Protein AF-A0ABD1WCG8-F1 (afdb_monomer_lite)

pLDDT: mean 83.29, std 17.42, range [36.41, 98.0]

Foldseek 3Di:
DPPVVVLVVLLVVLVVLQVVLVVLLVVQDDDDLCQDPDDDRDPNVVSLLVSLVVLVVVLVVVVVVQVPPPVVSCVSRVVSSVSSNVSSCVSNVSNVVSVVVVVVVVVVVCVVVVPPPPDDDDDDDDDPPPVVVVVVVVVVVVVVVVPD

Secondary structure (DSSP, 8-state):
--HHHHHHHHHHHHHHHHHHHHHHHTT---SGGGG--SSSPPHHHHHHHHHHHHHHHHHHHHHHHHTTS-HHHHHHHHHHHHHHHHHHHHTTHHHHHHHHHHHHHHHHHHHHHTTT-SSS-------SHHHHHHHHHHHHHHHHTT--

Structure (mmCIF, N/CA/C/O backbone):
data_AF-A0ABD1WCG8-F1
#
_entry.id   AF-A0ABD1WCG8-F1
#
loop_
_atom_site.group_PDB
_atom_site.id
_atom_site.type_symbol
_atom_site.label_atom_id
_atom_site.label_alt_id
_atom_site.label_comp_id
_atom_site.label_asym_id
_atom_site.label_entity_id
_atom_site.label_seq_id
_atom_site.pdbx_PDB_ins_code
_atom_site.Cartn_x
_atom_site.Cartn_y
_atom_site.Cartn_z
_atom_site.occupan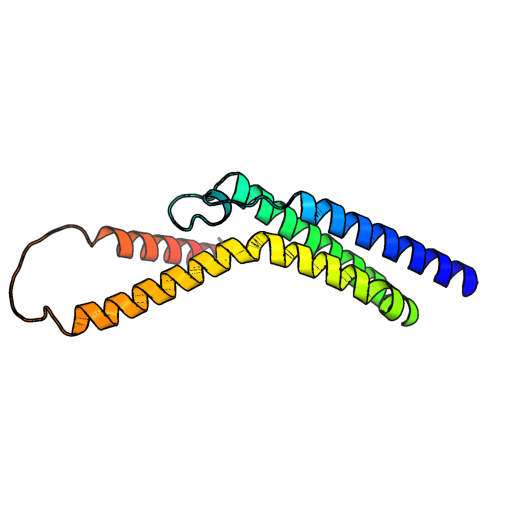cy
_atom_site.B_iso_or_equiv
_atom_site.auth_seq_id
_atom_site.auth_comp_id
_atom_site.auth_asym_id
_atom_site.auth_atom_id
_atom_site.pdbx_PDB_model_num
ATOM 1 N N . MET A 1 1 ? 22.301 5.164 -26.863 1.00 61.44 1 MET A N 1
ATOM 2 C CA . MET A 1 1 ? 22.037 4.724 -25.477 1.00 61.44 1 MET A CA 1
ATOM 3 C C . MET A 1 1 ? 22.627 3.333 -25.331 1.00 61.44 1 MET A C 1
ATOM 5 O O . MET A 1 1 ? 22.270 2.475 -26.129 1.00 61.44 1 MET A O 1
ATOM 9 N N . ASP A 1 2 ? 23.576 3.126 -24.417 1.00 86.25 2 ASP A N 1
ATOM 10 C CA . ASP A 1 2 ? 24.143 1.795 -24.163 1.00 86.25 2 ASP A CA 1
ATOM 11 C C . ASP A 1 2 ? 23.116 0.945 -23.401 1.00 86.25 2 ASP A C 1
ATOM 13 O O . ASP A 1 2 ? 22.869 1.156 -22.213 1.00 86.25 2 ASP A O 1
ATOM 17 N N . ALA A 1 3 ? 22.503 -0.011 -24.101 1.00 85.00 3 ALA A N 1
ATOM 18 C CA . ALA A 1 3 ? 21.463 -0.874 -23.552 1.00 85.00 3 ALA A CA 1
ATOM 19 C C . ALA A 1 3 ? 21.941 -1.701 -22.345 1.00 85.00 3 ALA A C 1
ATOM 21 O O . ALA A 1 3 ? 21.142 -2.000 -21.457 1.00 85.00 3 ALA A O 1
ATOM 22 N N . ARG A 1 4 ? 23.236 -2.050 -22.277 1.00 88.31 4 ARG A N 1
ATOM 23 C CA . ARG A 1 4 ? 23.794 -2.819 -21.154 1.00 88.31 4 ARG A CA 1
ATOM 24 C C . ARG A 1 4 ? 23.882 -1.962 -19.902 1.00 88.31 4 ARG A C 1
ATOM 26 O O . ARG A 1 4 ? 23.482 -2.416 -18.831 1.00 88.31 4 ARG A O 1
ATOM 33 N N . LEU A 1 5 ? 24.344 -0.720 -20.050 1.00 90.69 5 LEU A N 1
ATOM 34 C CA . LEU A 1 5 ? 24.376 0.244 -18.955 1.00 90.69 5 LEU A CA 1
ATOM 35 C C . LEU A 1 5 ? 22.962 0.542 -18.446 1.00 90.69 5 LEU A C 1
ATOM 37 O O . LEU A 1 5 ? 22.725 0.479 -17.244 1.00 90.69 5 LEU A O 1
ATOM 41 N N . THR A 1 6 ? 22.004 0.794 -19.345 1.00 88.88 6 THR A N 1
ATOM 42 C CA . THR A 1 6 ? 20.602 1.034 -18.966 1.00 88.88 6 THR A CA 1
ATOM 43 C C . THR A 1 6 ? 20.023 -0.138 -18.175 1.00 88.88 6 THR A C 1
ATOM 45 O O . THR A 1 6 ? 19.428 0.069 -17.123 1.00 88.88 6 THR A O 1
ATOM 48 N N . LEU A 1 7 ? 20.239 -1.374 -18.627 1.00 91.62 7 LEU A N 1
ATOM 49 C CA . LEU A 1 7 ? 19.741 -2.565 -17.939 1.00 91.62 7 LEU A CA 1
ATOM 50 C C . LEU A 1 7 ? 20.396 -2.770 -16.566 1.00 91.62 7 LEU A C 1
ATOM 52 O O . LEU A 1 7 ? 19.718 -3.159 -15.615 1.00 91.62 7 LEU A O 1
ATOM 56 N N . PHE A 1 8 ? 21.694 -2.486 -16.440 1.00 94.06 8 PHE A N 1
ATOM 57 C CA . PHE A 1 8 ? 22.386 -2.539 -15.153 1.00 94.06 8 PHE A CA 1
ATOM 58 C C . PHE A 1 8 ? 21.818 -1.511 -14.166 1.00 94.06 8 PHE A C 1
ATOM 60 O O . PHE A 1 8 ? 21.495 -1.864 -13.033 1.00 94.06 8 PHE A O 1
ATOM 67 N N . VAL A 1 9 ? 21.615 -0.270 -14.617 1.00 93.62 9 VAL A N 1
ATOM 68 C CA . VAL A 1 9 ? 21.027 0.804 -13.804 1.00 93.62 9 VAL A CA 1
ATOM 69 C C . VAL A 1 9 ? 19.605 0.452 -13.365 1.00 93.62 9 VAL A C 1
ATOM 71 O O . VAL A 1 9 ? 19.286 0.586 -12.188 1.00 93.62 9 VAL A O 1
ATOM 74 N N . LEU A 1 10 ? 18.762 -0.060 -14.268 1.00 93.88 10 LEU A N 1
ATOM 75 C CA . LEU A 1 10 ? 17.394 -0.477 -13.933 1.00 93.88 10 LEU A CA 1
ATOM 76 C C . LEU A 1 10 ? 17.372 -1.589 -12.877 1.00 93.88 10 LEU A C 1
ATOM 78 O O . LEU A 1 10 ? 16.579 -1.537 -11.940 1.00 93.88 10 LEU A O 1
ATOM 82 N N . ARG A 1 11 ? 18.274 -2.573 -12.976 1.00 95.25 11 ARG A N 1
ATOM 83 C CA . ARG A 1 11 ? 18.396 -3.630 -11.960 1.00 95.25 11 ARG A CA 1
ATOM 84 C C . ARG A 1 11 ? 18.839 -3.087 -10.610 1.00 95.25 11 ARG A C 1
ATOM 86 O O . ARG A 1 11 ? 18.348 -3.553 -9.588 1.00 95.25 11 ARG A O 1
ATOM 93 N N . GLU A 1 12 ? 19.747 -2.120 -10.594 1.00 96.56 12 GLU A N 1
ATOM 94 C CA . GLU A 1 12 ? 20.202 -1.526 -9.340 1.00 96.56 12 GLU A CA 1
ATOM 95 C C . GLU A 1 12 ? 19.097 -0.697 -8.676 1.00 96.56 12 GLU A C 1
ATOM 97 O O . GLU A 1 12 ? 18.853 -0.847 -7.481 1.00 96.56 12 GLU A O 1
ATOM 102 N N . ILE A 1 13 ? 18.336 0.074 -9.461 1.00 95.31 13 ILE A N 1
ATOM 103 C CA . ILE A 1 13 ? 17.136 0.771 -8.977 1.00 95.31 13 ILE A CA 1
ATOM 104 C C . ILE A 1 13 ? 16.139 -0.234 -8.388 1.00 95.31 13 ILE A C 1
ATOM 106 O O . ILE A 1 13 ? 15.641 -0.018 -7.286 1.00 95.31 13 ILE A O 1
ATOM 110 N N . SER A 1 14 ? 15.894 -1.360 -9.068 1.00 96.69 14 SER A N 1
ATOM 111 C CA . SER A 1 14 ? 15.003 -2.410 -8.561 1.00 96.69 14 SER A CA 1
ATOM 112 C C . SER A 1 14 ? 15.425 -2.915 -7.181 1.00 96.69 14 SER A C 1
ATOM 114 O O . SER A 1 14 ? 14.571 -3.090 -6.317 1.00 96.69 14 SER A O 1
ATOM 116 N N . LYS A 1 15 ? 16.724 -3.141 -6.945 1.00 97.75 15 LYS A N 1
ATOM 117 C CA . LYS A 1 15 ? 17.220 -3.594 -5.634 1.00 97.75 15 LYS A CA 1
ATOM 118 C C . LYS A 1 15 ? 16.993 -2.548 -4.549 1.00 97.75 15 LYS A C 1
ATOM 120 O O . LYS A 1 15 ? 16.588 -2.899 -3.448 1.00 97.75 15 LYS A O 1
ATOM 125 N N . VAL A 1 16 ? 17.232 -1.273 -4.857 1.00 97.44 16 VAL A N 1
ATOM 126 C CA . VAL A 1 16 ? 17.009 -0.174 -3.906 1.00 97.44 16 VAL A CA 1
ATOM 127 C C . VAL A 1 16 ? 15.528 -0.066 -3.535 1.00 97.44 16 VAL A C 1
ATOM 129 O O . VAL A 1 16 ? 15.213 0.109 -2.361 1.00 97.44 16 VAL A O 1
ATOM 132 N N . LEU A 1 17 ? 14.620 -0.225 -4.504 1.00 97.12 17 LEU A N 1
ATOM 133 C CA . LEU A 1 17 ? 13.175 -0.246 -4.252 1.00 97.12 17 LEU A CA 1
ATOM 134 C C . LEU A 1 17 ? 12.763 -1.425 -3.353 1.00 97.12 17 LEU A C 1
ATOM 136 O O . LEU A 1 17 ? 11.955 -1.242 -2.447 1.00 97.12 17 LEU A O 1
ATOM 140 N N . LEU A 1 18 ? 13.356 -2.606 -3.547 1.00 97.88 18 LEU A N 1
ATOM 141 C CA . LEU A 1 18 ? 13.102 -3.769 -2.689 1.00 97.88 18 LEU A CA 1
ATOM 142 C C . LEU A 1 18 ? 13.630 -3.568 -1.262 1.00 97.88 18 LEU A C 1
ATOM 144 O O . LEU A 1 18 ? 12.913 -3.841 -0.306 1.00 97.88 18 LEU A O 1
ATOM 148 N N . LEU A 1 19 ? 14.841 -3.025 -1.106 1.00 98.00 19 LEU A N 1
ATOM 149 C CA . LEU A 1 19 ? 15.401 -2.695 0.211 1.00 98.00 19 LEU A CA 1
ATOM 150 C C . LEU A 1 19 ? 14.572 -1.632 0.943 1.00 98.00 19 LEU A C 1
ATOM 152 O O . LEU A 1 19 ? 14.461 -1.659 2.169 1.00 98.00 19 LEU A O 1
ATOM 156 N N . LEU A 1 20 ? 14.001 -0.677 0.204 1.00 97.38 20 LEU A N 1
ATOM 157 C CA . LEU A 1 20 ? 13.063 0.295 0.759 1.00 97.38 20 LEU A CA 1
ATOM 158 C C . LEU A 1 20 ? 11.794 -0.398 1.267 1.00 97.38 20 LEU A C 1
ATOM 160 O O . LEU A 1 20 ? 11.372 -0.108 2.384 1.00 97.38 20 LEU A O 1
ATOM 164 N N . ALA A 1 21 ? 11.212 -1.299 0.470 1.00 97.44 21 ALA A N 1
ATOM 165 C CA . ALA A 1 21 ? 10.017 -2.044 0.853 1.00 97.44 21 ALA A CA 1
ATOM 166 C C . ALA A 1 21 ? 10.263 -2.885 2.115 1.00 97.44 21 ALA A C 1
ATOM 168 O O . ALA A 1 21 ? 9.518 -2.752 3.079 1.00 97.44 21 ALA A O 1
ATOM 169 N N . GLU A 1 22 ? 11.363 -3.641 2.160 1.00 97.94 22 GLU A N 1
ATOM 170 C CA . GLU A 1 22 ? 11.761 -4.442 3.325 1.00 97.94 22 GLU A CA 1
ATOM 171 C C . GLU A 1 22 ? 11.918 -3.571 4.585 1.00 97.94 22 GLU A C 1
ATOM 173 O O . GLU A 1 22 ? 11.381 -3.868 5.651 1.00 97.94 22 GLU A O 1
ATOM 178 N N . ARG A 1 23 ? 12.607 -2.428 4.476 1.00 96.81 23 ARG A N 1
ATOM 179 C CA . ARG A 1 23 ? 12.756 -1.498 5.607 1.00 96.81 23 ARG A CA 1
ATOM 180 C C . ARG A 1 23 ? 11.445 -0.877 6.062 1.00 96.81 23 ARG A C 1
ATOM 182 O O . ARG A 1 23 ? 11.329 -0.519 7.235 1.00 96.81 23 ARG A O 1
ATOM 189 N N . ALA A 1 24 ? 10.515 -0.661 5.143 1.00 96.69 24 ALA A N 1
ATOM 190 C CA . ALA A 1 24 ? 9.206 -0.137 5.476 1.00 96.69 24 ALA A CA 1
ATOM 191 C C . ALA A 1 24 ? 8.353 -1.203 6.171 1.00 96.69 24 ALA A C 1
ATOM 193 O O . ALA A 1 24 ? 7.722 -0.893 7.176 1.00 96.69 24 ALA A O 1
ATOM 194 N N . GLU A 1 25 ? 8.419 -2.454 5.718 1.00 96.06 25 GLU A N 1
ATOM 195 C CA . GLU A 1 25 ? 7.733 -3.591 6.332 1.00 96.06 25 GLU A CA 1
ATOM 196 C C . GLU A 1 25 ? 8.116 -3.746 7.811 1.00 96.06 25 GLU A C 1
ATOM 198 O O . GLU A 1 25 ? 7.245 -3.754 8.680 1.00 96.06 25 GLU A O 1
ATOM 203 N N . TYR A 1 26 ? 9.414 -3.710 8.134 1.00 96.19 26 TYR A N 1
ATOM 204 C CA . TYR A 1 26 ? 9.886 -3.751 9.528 1.00 96.19 26 TYR A CA 1
ATOM 205 C C . TYR A 1 26 ? 9.451 -2.552 10.383 1.00 96.19 26 TYR A C 1
ATOM 207 O O . TYR A 1 26 ? 9.521 -2.607 11.612 1.00 96.19 26 TYR A O 1
ATOM 215 N N . GLN A 1 27 ? 9.036 -1.448 9.761 1.00 94.38 27 GLN A N 1
ATOM 216 C CA . GLN A 1 27 ? 8.559 -0.264 10.468 1.00 94.38 27 GLN A CA 1
ATOM 217 C C . GLN A 1 27 ? 7.051 -0.265 10.698 1.00 94.38 27 GLN A C 1
ATOM 219 O O . GLN A 1 27 ? 6.589 0.589 11.463 1.00 94.38 27 GLN A O 1
ATOM 224 N N . ILE A 1 28 ? 6.295 -1.186 10.094 1.00 95.06 28 ILE A N 1
ATOM 225 C CA . ILE A 1 28 ? 4.851 -1.284 10.305 1.00 95.06 28 ILE A CA 1
ATOM 226 C C . ILE A 1 28 ? 4.591 -1.549 11.787 1.00 95.06 28 ILE A C 1
ATOM 228 O O . ILE A 1 28 ? 5.056 -2.527 12.373 1.00 95.06 28 ILE A O 1
ATOM 232 N N . SER A 1 29 ? 3.843 -0.648 12.417 1.00 93.88 29 SER A N 1
ATOM 233 C CA . SER A 1 29 ? 3.403 -0.836 13.790 1.00 93.88 29 SER A CA 1
ATOM 234 C C . SER A 1 29 ? 2.284 -1.872 13.829 1.00 93.88 29 SER A C 1
ATOM 236 O O . SER A 1 29 ? 1.287 -1.764 13.118 1.00 93.88 29 SER A O 1
ATOM 238 N N . THR A 1 30 ? 2.446 -2.872 14.686 1.00 91.00 30 THR A N 1
ATOM 239 C CA . THR A 1 30 ? 1.470 -3.940 14.919 1.00 91.00 30 THR A CA 1
ATOM 240 C C . THR A 1 30 ? 0.935 -3.859 16.350 1.00 91.00 30 THR A C 1
ATOM 242 O O . THR A 1 30 ? 1.459 -3.116 17.181 1.00 91.00 30 THR A O 1
ATOM 245 N N . GLY A 1 31 ? -0.134 -4.602 16.648 1.00 88.38 31 GLY A N 1
ATOM 246 C CA . GLY A 1 31 ? -0.715 -4.687 17.992 1.00 88.38 31 GLY A CA 1
ATOM 247 C C . GLY A 1 31 ? -2.152 -4.162 18.094 1.00 88.38 31 GLY A C 1
ATOM 248 O O . GLY A 1 31 ? -2.722 -3.693 17.107 1.00 88.38 31 GLY A O 1
ATOM 249 N N . PRO A 1 32 ? -2.771 -4.263 19.285 1.00 87.12 32 PRO A N 1
ATOM 250 C CA . PRO A 1 32 ? -4.181 -3.925 19.489 1.00 87.12 32 PRO A CA 1
ATOM 251 C C . PRO A 1 32 ? -4.481 -2.442 19.232 1.00 87.12 32 PRO A C 1
ATOM 253 O O . PRO A 1 32 ? -5.504 -2.131 18.632 1.00 87.12 32 PRO A O 1
ATOM 256 N N . GLU A 1 33 ? -3.566 -1.547 19.601 1.00 87.06 33 GLU A N 1
ATOM 257 C CA . GLU A 1 33 ? -3.695 -0.099 19.380 1.00 87.06 33 GLU A CA 1
ATOM 258 C C . GLU A 1 33 ? -3.620 0.292 17.896 1.00 87.06 33 GLU A C 1
ATOM 260 O O . GLU A 1 33 ? -4.214 1.287 17.486 1.00 87.06 33 GLU A O 1
ATOM 265 N N . ALA A 1 34 ? -2.917 -0.491 17.068 1.00 88.44 34 ALA A N 1
ATOM 266 C CA . ALA A 1 34 ? -2.837 -0.254 15.626 1.00 88.44 34 ALA A CA 1
ATOM 267 C C . ALA A 1 34 ? -4.153 -0.613 14.9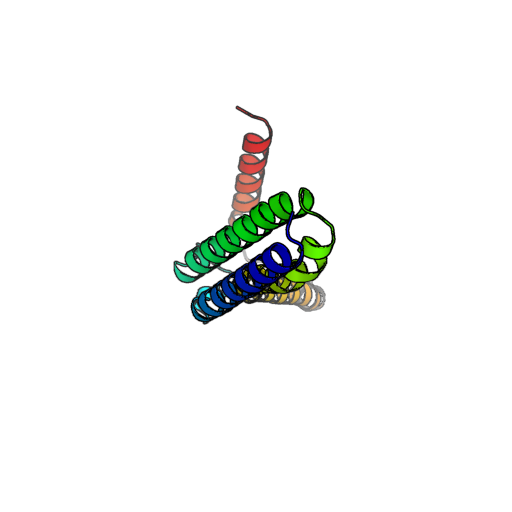07 1.00 88.44 34 ALA A C 1
ATOM 269 O O . ALA A 1 34 ? -4.475 -0.039 13.870 1.00 88.44 34 ALA A O 1
ATOM 270 N N . ARG A 1 35 ? -4.947 -1.527 15.478 1.00 90.38 35 ARG A N 1
ATOM 271 C CA . ARG A 1 35 ? -6.231 -1.999 14.925 1.00 90.38 35 ARG A CA 1
ATOM 272 C C . ARG A 1 35 ? -7.460 -1.481 15.679 1.00 90.38 35 ARG A C 1
ATOM 274 O O . ARG A 1 35 ? -8.561 -1.978 15.475 1.00 90.38 35 ARG A O 1
ATOM 281 N N . GLN A 1 36 ? -7.275 -0.533 16.592 1.00 88.94 36 GLN A N 1
ATOM 282 C CA . GLN A 1 36 ? -8.362 0.028 17.384 1.00 88.94 36 GLN A CA 1
ATOM 283 C C . GLN A 1 3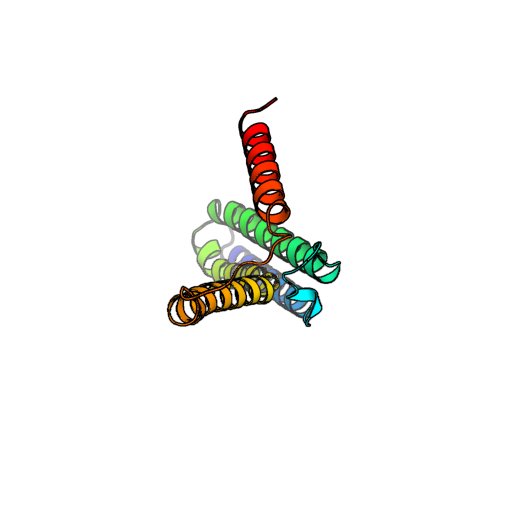6 ? -9.334 0.806 16.487 1.00 88.94 36 GLN A C 1
ATOM 285 O O . GLN A 1 36 ? -8.928 1.698 15.750 1.00 88.94 36 GLN A O 1
ATOM 290 N N . ILE A 1 37 ? -10.623 0.489 16.576 1.00 90.50 37 ILE A N 1
ATOM 291 C CA . ILE A 1 37 ? -11.675 1.097 15.742 1.00 90.50 37 ILE A CA 1
ATOM 292 C C . ILE A 1 37 ? -12.498 2.165 16.473 1.00 90.50 37 ILE A C 1
ATOM 294 O O . ILE A 1 37 ? -13.285 2.875 15.855 1.00 90.50 37 ILE A O 1
ATOM 298 N N . THR A 1 38 ? -12.356 2.264 17.796 1.00 88.00 38 THR A N 1
ATOM 299 C CA . THR A 1 38 ? -13.099 3.208 18.635 1.00 88.00 38 THR A CA 1
ATOM 300 C C . THR A 1 38 ? -12.207 4.360 19.081 1.00 88.00 38 THR A C 1
ATOM 302 O O . THR A 1 38 ? -11.048 4.161 19.428 1.00 88.00 38 THR A O 1
ATOM 305 N N . GLY A 1 39 ? -12.759 5.571 19.142 1.00 88.06 39 GLY A N 1
ATOM 306 C CA . GLY A 1 39 ? -12.014 6.754 19.577 1.00 88.06 39 GLY A CA 1
ATOM 307 C C . GLY A 1 39 ? -11.101 7.350 18.492 1.00 88.06 39 GLY A C 1
ATOM 308 O O . GLY A 1 39 ? -11.233 7.010 17.317 1.00 88.06 39 GLY A O 1
ATOM 309 N N . PRO A 1 40 ? -10.225 8.302 18.861 1.00 89.50 40 PRO A N 1
ATOM 310 C CA . PRO A 1 40 ? -9.340 8.978 17.916 1.00 89.50 40 PRO A CA 1
ATOM 311 C C . PRO A 1 40 ? -8.208 8.065 17.427 1.00 89.50 40 PRO A C 1
ATOM 313 O O . PRO A 1 40 ? -7.825 7.115 18.109 1.00 89.50 40 PRO A O 1
ATOM 316 N N . ALA A 1 41 ? -7.631 8.406 16.269 1.00 90.00 41 ALA A N 1
ATOM 317 C CA . ALA A 1 41 ? -6.516 7.663 15.691 1.00 90.00 41 ALA A CA 1
ATOM 318 C C . ALA A 1 41 ? -5.314 7.622 16.648 1.00 90.00 41 ALA A C 1
ATOM 320 O O . ALA A 1 41 ? -4.831 8.660 17.112 1.00 90.00 41 ALA A O 1
ATOM 321 N N . THR A 1 42 ? -4.816 6.419 16.926 1.00 93.44 42 THR A N 1
ATOM 322 C CA . THR A 1 42 ? -3.667 6.227 17.814 1.00 93.44 42 THR A CA 1
ATOM 323 C C . THR A 1 42 ? -2.370 6.682 17.131 1.00 93.44 42 THR A C 1
ATOM 325 O O . THR A 1 42 ? -2.274 6.675 15.900 1.00 93.44 42 THR A O 1
ATOM 328 N N . PRO A 1 43 ? -1.312 7.033 17.887 1.00 93.88 43 PRO A N 1
ATOM 329 C CA . PRO A 1 43 ? -0.017 7.375 17.296 1.00 93.88 43 PRO A CA 1
ATOM 330 C C . PRO A 1 43 ? 0.550 6.268 16.391 1.00 93.88 43 PRO A C 1
ATOM 332 O O . PRO A 1 43 ? 1.194 6.560 15.384 1.00 93.88 43 PRO A O 1
ATOM 335 N N . LEU A 1 44 ? 0.276 4.997 16.715 1.00 93.06 44 LEU A N 1
ATOM 336 C CA . LEU A 1 44 ? 0.678 3.850 15.896 1.00 93.06 44 LEU A CA 1
ATOM 337 C C . LEU A 1 44 ? -0.088 3.795 14.567 1.00 93.06 44 LEU A C 1
ATOM 339 O O . LEU A 1 44 ? 0.512 3.514 13.531 1.00 93.06 44 LEU A O 1
ATOM 343 N N . GLN A 1 45 ? -1.382 4.124 14.575 1.00 94.00 45 GLN A N 1
ATOM 344 C CA . GLN A 1 45 ? -2.186 4.240 13.355 1.00 94.00 45 GLN A CA 1
ATOM 345 C C . GLN A 1 45 ? -1.713 5.394 12.478 1.00 94.00 45 GLN A C 1
ATOM 347 O O . GLN A 1 45 ? -1.474 5.199 11.291 1.00 94.00 45 GLN A O 1
ATOM 352 N N . ILE A 1 46 ? -1.491 6.575 13.065 1.00 95.19 46 ILE A N 1
ATOM 353 C CA . ILE A 1 46 ? -0.985 7.752 12.343 1.00 95.19 46 ILE A CA 1
ATOM 354 C C . ILE A 1 46 ? 0.356 7.438 11.674 1.00 95.19 46 ILE A C 1
ATOM 356 O O . ILE A 1 46 ? 0.567 7.794 10.511 1.00 95.19 46 ILE A O 1
ATOM 360 N N . LYS A 1 47 ? 1.246 6.723 12.371 1.00 95.88 47 LYS A N 1
ATOM 361 C CA . LYS A 1 47 ? 2.515 6.261 11.806 1.00 95.88 47 LYS A CA 1
ATOM 362 C C . LYS A 1 47 ? 2.291 5.329 10.610 1.00 95.88 47 LYS A C 1
ATOM 364 O O . LYS A 1 47 ? 2.896 5.550 9.564 1.00 95.88 47 LYS A O 1
ATOM 369 N N . ASN A 1 48 ? 1.420 4.327 10.732 1.00 95.44 48 ASN A N 1
ATOM 370 C CA . ASN A 1 48 ? 1.131 3.392 9.640 1.00 95.44 48 ASN A CA 1
ATOM 371 C C . ASN A 1 48 ? 0.471 4.065 8.430 1.00 95.44 48 ASN A C 1
ATOM 373 O O . ASN A 1 48 ? 0.808 3.723 7.296 1.00 95.44 48 ASN A O 1
ATOM 377 N N . PHE A 1 49 ? -0.420 5.034 8.656 1.00 95.62 49 PHE A N 1
ATOM 378 C CA . PHE A 1 49 ? -1.029 5.837 7.594 1.00 95.62 49 PHE A CA 1
ATOM 379 C C . PHE A 1 49 ? 0.007 6.694 6.878 1.00 95.62 49 PHE A C 1
ATOM 381 O O . PHE A 1 49 ? 0.078 6.671 5.654 1.00 95.62 49 PHE A O 1
ATOM 388 N N . THR A 1 50 ? 0.854 7.392 7.637 1.00 96.62 50 THR A N 1
ATOM 389 C CA . THR A 1 50 ? 1.949 8.200 7.085 1.00 96.62 50 THR A CA 1
ATOM 390 C C . THR A 1 50 ? 2.900 7.336 6.255 1.00 96.62 50 THR A C 1
ATOM 392 O O . THR A 1 50 ? 3.264 7.699 5.138 1.00 96.62 50 THR A O 1
ATOM 395 N N . LEU A 1 51 ? 3.262 6.153 6.765 1.00 96.06 51 LEU A N 1
ATOM 396 C CA . LEU A 1 51 ? 4.098 5.194 6.048 1.00 96.06 51 LEU A CA 1
ATOM 397 C C . LEU A 1 51 ? 3.424 4.718 4.751 1.00 96.06 51 LEU A C 1
ATOM 399 O O . LEU A 1 51 ? 4.052 4.765 3.695 1.00 96.06 51 LEU A O 1
ATOM 403 N N . SER A 1 52 ? 2.145 4.328 4.817 1.00 96.69 52 SER A N 1
ATOM 404 C CA . SER A 1 52 ? 1.350 3.926 3.647 1.00 96.69 52 SER A CA 1
ATOM 405 C C . SER A 1 52 ? 1.335 5.023 2.585 1.00 96.69 52 SER A C 1
ATOM 407 O O . SER A 1 52 ? 1.649 4.778 1.421 1.00 96.69 52 SER A O 1
ATOM 409 N N . GLN A 1 53 ? 1.051 6.260 3.000 1.00 96.31 53 GLN A N 1
ATOM 410 C CA . GLN A 1 53 ? 0.974 7.417 2.119 1.00 96.31 53 GLN A CA 1
ATOM 411 C C . GLN A 1 53 ? 2.308 7.679 1.414 1.00 96.31 53 GLN A C 1
ATOM 413 O O . GLN A 1 53 ? 2.330 7.864 0.198 1.00 96.31 53 GLN A O 1
ATOM 418 N N . HIS A 1 54 ? 3.427 7.656 2.142 1.00 97.38 54 HIS A N 1
ATOM 419 C CA . HIS A 1 54 ? 4.743 7.868 1.539 1.00 97.38 54 HIS A CA 1
ATOM 420 C C . HIS A 1 54 ? 5.123 6.759 0.553 1.00 97.38 54 HIS A C 1
ATOM 422 O O . HIS A 1 54 ? 5.653 7.051 -0.518 1.00 97.38 54 HIS A O 1
ATOM 428 N N . LEU A 1 55 ? 4.823 5.496 0.864 1.00 96.44 55 LEU A N 1
ATOM 429 C CA . LEU A 1 55 ? 5.081 4.387 -0.057 1.00 96.44 55 LEU A CA 1
ATOM 430 C C . LEU A 1 55 ? 4.216 4.478 -1.321 1.00 96.44 55 LEU A C 1
ATOM 432 O O . LEU A 1 55 ? 4.728 4.278 -2.424 1.00 96.44 55 LEU A O 1
ATOM 436 N N . GLN A 1 56 ? 2.936 4.840 -1.192 1.00 95.12 56 GLN A N 1
ATOM 437 C CA . GLN A 1 56 ? 2.048 5.071 -2.337 1.00 95.12 56 GLN A CA 1
ATOM 438 C C . GLN A 1 56 ? 2.511 6.255 -3.193 1.00 95.12 56 GLN A C 1
ATOM 440 O O . GLN A 1 56 ? 2.472 6.181 -4.423 1.00 95.12 56 GLN A O 1
ATOM 445 N N . GLU A 1 57 ? 2.999 7.329 -2.570 1.00 97.00 57 GLU A N 1
ATOM 446 C CA . GLU A 1 57 ? 3.564 8.475 -3.280 1.00 97.00 57 GLU A CA 1
ATOM 447 C C . GLU A 1 57 ? 4.819 8.079 -4.070 1.00 97.00 57 GLU A C 1
ATOM 449 O O . GLU A 1 57 ? 4.948 8.431 -5.246 1.00 97.00 57 GLU A O 1
ATOM 454 N N . ILE A 1 58 ? 5.724 7.304 -3.461 1.00 95.00 58 ILE A N 1
ATOM 455 C CA . ILE A 1 58 ? 6.907 6.760 -4.140 1.00 95.00 58 ILE A CA 1
ATOM 456 C C . ILE A 1 58 ? 6.477 5.878 -5.313 1.00 95.00 58 ILE A C 1
ATOM 458 O O . ILE A 1 58 ? 6.957 6.078 -6.431 1.00 95.00 58 ILE A O 1
ATOM 462 N N . HIS A 1 59 ? 5.534 4.959 -5.092 1.00 96.00 59 HIS A N 1
ATOM 463 C CA . HIS A 1 59 ? 4.988 4.104 -6.140 1.00 96.00 59 HIS A CA 1
ATOM 464 C C . HIS A 1 59 ? 4.446 4.927 -7.319 1.00 96.00 59 HIS A C 1
ATOM 466 O O . HIS A 1 59 ? 4.834 4.694 -8.466 1.00 96.00 59 HIS A O 1
ATOM 472 N N . ALA A 1 60 ? 3.608 5.934 -7.055 1.00 95.38 60 ALA A N 1
ATOM 473 C CA . ALA A 1 60 ? 3.009 6.782 -8.083 1.00 95.38 60 ALA A CA 1
ATOM 474 C C . ALA A 1 60 ? 4.057 7.603 -8.853 1.00 95.38 60 ALA A C 1
ATOM 476 O O . ALA A 1 60 ? 4.037 7.651 -10.088 1.00 95.38 60 ALA A O 1
ATOM 477 N N . ARG A 1 61 ? 5.011 8.219 -8.142 1.00 96.44 61 ARG A N 1
ATOM 478 C CA . ARG A 1 61 ? 6.080 9.025 -8.750 1.00 96.44 61 ARG A CA 1
ATOM 479 C C . ARG A 1 61 ? 6.991 8.177 -9.631 1.00 96.44 61 ARG A C 1
ATOM 481 O O . ARG A 1 61 ? 7.265 8.563 -10.766 1.00 96.44 61 ARG A O 1
ATOM 488 N N . VAL A 1 62 ? 7.436 7.019 -9.145 1.00 94.00 62 VAL A N 1
ATOM 489 C CA . VAL A 1 62 ? 8.331 6.139 -9.908 1.00 94.00 62 VAL A CA 1
ATOM 490 C C . VAL A 1 62 ? 7.596 5.512 -11.095 1.00 94.00 62 VAL A C 1
ATOM 492 O O . VAL A 1 62 ? 8.151 5.480 -12.190 1.00 94.00 62 VAL A O 1
ATOM 495 N N . THR A 1 63 ? 6.328 5.124 -10.936 1.00 94.62 63 THR A N 1
ATOM 496 C CA . THR A 1 63 ? 5.488 4.651 -12.052 1.00 94.62 63 THR A CA 1
ATOM 497 C C . THR A 1 63 ? 5.371 5.708 -13.155 1.00 94.62 63 THR A C 1
ATOM 499 O O . THR A 1 63 ? 5.554 5.400 -14.332 1.00 94.62 63 THR A O 1
ATOM 502 N N . SER A 1 64 ? 5.147 6.975 -12.788 1.00 95.19 64 SER A N 1
ATOM 503 C CA . SER A 1 64 ? 5.096 8.095 -13.741 1.00 95.19 64 SER A CA 1
ATOM 504 C C . SER A 1 64 ? 6.422 8.304 -14.486 1.00 95.19 64 SER A C 1
ATOM 506 O O . SER A 1 64 ? 6.434 8.563 -15.691 1.00 95.19 64 SER A O 1
ATOM 508 N N . ILE A 1 65 ? 7.558 8.132 -13.800 1.00 93.06 65 ILE A N 1
ATOM 509 C CA . ILE A 1 65 ? 8.886 8.188 -14.428 1.00 93.06 65 ILE A CA 1
ATOM 510 C C . ILE A 1 65 ? 9.060 7.031 -15.420 1.00 93.06 65 ILE A C 1
ATOM 512 O O . ILE A 1 65 ? 9.484 7.261 -16.552 1.00 93.06 65 ILE A O 1
ATOM 516 N N . ILE A 1 66 ? 8.703 5.806 -15.025 1.00 92.12 66 ILE A N 1
ATOM 517 C CA . ILE A 1 66 ? 8.838 4.603 -15.861 1.00 92.12 66 ILE A CA 1
ATOM 518 C C . ILE A 1 66 ? 7.966 4.679 -17.111 1.00 92.12 66 ILE A C 1
ATOM 520 O O . ILE A 1 66 ? 8.409 4.250 -18.172 1.00 92.12 66 ILE A O 1
ATOM 524 N N . ALA A 1 67 ? 6.780 5.286 -17.030 1.00 90.38 67 ALA A N 1
ATOM 525 C CA . ALA A 1 67 ? 5.904 5.486 -18.185 1.00 90.38 67 ALA A CA 1
ATOM 526 C C . ALA A 1 67 ? 6.558 6.307 -19.317 1.00 90.38 67 ALA A C 1
ATOM 528 O O . ALA A 1 67 ? 6.098 6.276 -20.456 1.00 90.38 67 ALA A O 1
ATOM 529 N N . ARG A 1 68 ? 7.638 7.043 -19.019 1.00 90.62 68 ARG A N 1
ATOM 530 C CA . ARG A 1 68 ? 8.421 7.831 -19.985 1.00 90.62 68 ARG A CA 1
ATOM 531 C C . ARG A 1 68 ? 9.683 7.110 -20.474 1.00 90.62 68 ARG A C 1
ATOM 533 O O . ARG A 1 68 ? 10.432 7.679 -21.268 1.00 90.62 68 ARG A O 1
ATOM 540 N N . LEU A 1 69 ? 9.951 5.903 -19.978 1.00 88.12 69 LEU A N 1
ATOM 541 C CA . LEU A 1 69 ? 11.108 5.080 -20.328 1.00 88.12 69 LEU A CA 1
ATOM 542 C C . LEU A 1 69 ? 10.709 3.960 -21.309 1.00 88.12 69 LEU A C 1
ATOM 544 O O . LEU A 1 69 ? 9.525 3.663 -21.466 1.00 88.12 69 LEU A O 1
ATOM 548 N N . PRO A 1 70 ? 11.678 3.313 -21.984 1.00 88.62 70 PRO A N 1
ATOM 549 C CA . PRO A 1 70 ? 11.400 2.137 -22.806 1.00 88.62 70 PRO A CA 1
ATOM 550 C C . PRO A 1 70 ? 10.747 1.013 -21.988 1.00 88.62 70 PRO A C 1
ATOM 552 O O . PRO A 1 70 ? 11.041 0.867 -20.803 1.00 88.62 70 PRO A O 1
ATOM 555 N N . THR A 1 71 ? 9.930 0.174 -22.628 1.00 88.50 71 THR A N 1
ATOM 556 C CA . THR A 1 71 ? 9.119 -0.876 -21.973 1.00 88.50 71 THR A CA 1
ATOM 557 C C . THR A 1 71 ? 9.916 -1.813 -21.062 1.00 88.50 71 THR A C 1
ATOM 559 O O . THR A 1 71 ? 9.432 -2.176 -19.995 1.00 88.50 71 THR A O 1
ATOM 562 N N . VAL A 1 72 ? 11.178 -2.096 -21.405 1.00 89.38 72 VAL A N 1
ATOM 563 C CA . VAL A 1 72 ? 12.105 -2.885 -20.572 1.00 89.38 72 VAL A CA 1
ATOM 564 C C . VAL A 1 72 ? 12.270 -2.330 -19.148 1.00 89.38 72 VAL A C 1
ATOM 566 O O . VAL A 1 72 ? 12.538 -3.085 -18.217 1.00 89.38 72 VAL A O 1
ATOM 569 N N . ALA A 1 73 ? 12.110 -1.017 -18.949 1.00 89.88 73 ALA A N 1
ATOM 570 C CA . ALA A 1 73 ? 12.136 -0.404 -17.624 1.00 89.88 73 ALA A CA 1
ATOM 571 C C . ALA A 1 73 ? 10.920 -0.806 -16.788 1.00 89.88 73 ALA A C 1
ATOM 573 O O . ALA A 1 73 ? 11.078 -1.078 -15.600 1.00 89.88 73 ALA A O 1
ATOM 574 N N . SER A 1 74 ? 9.738 -0.892 -17.406 1.00 92.06 74 SER A N 1
ATOM 575 C CA . SER A 1 74 ? 8.538 -1.396 -16.739 1.00 92.06 74 SER A CA 1
ATOM 576 C C . SER A 1 74 ? 8.714 -2.862 -16.373 1.00 92.06 74 SER A C 1
ATOM 578 O O . SER A 1 74 ? 8.533 -3.212 -15.216 1.00 92.06 74 SER A O 1
ATOM 580 N N . ASP A 1 75 ? 9.173 -3.696 -17.306 1.00 92.12 75 ASP A N 1
ATOM 581 C CA . ASP A 1 75 ? 9.338 -5.133 -17.056 1.00 92.12 75 ASP A CA 1
ATOM 582 C C . ASP A 1 75 ? 10.278 -5.420 -15.874 1.00 92.12 75 ASP A C 1
ATOM 584 O O . ASP A 1 75 ? 10.051 -6.346 -15.096 1.00 92.12 75 ASP A O 1
ATOM 588 N N . ILE A 1 76 ? 11.331 -4.609 -15.715 1.00 94.38 76 ILE A N 1
ATOM 589 C CA . ILE A 1 76 ? 12.311 -4.772 -14.634 1.00 94.38 76 ILE A CA 1
ATOM 590 C C . ILE A 1 76 ? 11.816 -4.179 -13.307 1.00 94.38 76 ILE A C 1
ATOM 592 O O . ILE A 1 76 ? 12.065 -4.765 -12.257 1.00 94.38 76 ILE A O 1
ATOM 596 N N . LEU A 1 77 ? 11.159 -3.015 -13.326 1.00 95.25 77 LEU A N 1
ATOM 597 C CA . LEU A 1 77 ? 10.844 -2.255 -12.108 1.00 95.25 77 LEU A CA 1
ATOM 598 C C . LEU A 1 77 ? 9.434 -2.506 -11.562 1.00 95.25 77 LEU A C 1
ATOM 600 O O . LEU A 1 77 ? 9.225 -2.345 -10.360 1.00 95.25 77 LEU A O 1
ATOM 604 N N . SER A 1 78 ? 8.479 -2.923 -12.398 1.00 94.44 78 SER A N 1
ATOM 605 C CA . SER A 1 78 ? 7.100 -3.199 -11.980 1.00 94.44 78 SER A CA 1
ATOM 606 C C . SER A 1 78 ? 6.996 -4.201 -10.821 1.00 94.44 78 SER A C 1
ATOM 608 O O . SER A 1 78 ? 6.210 -3.931 -9.916 1.00 94.44 78 SER A O 1
ATOM 610 N N . PRO A 1 79 ? 7.786 -5.295 -10.754 1.00 95.88 79 PRO A N 1
ATOM 611 C CA . PRO A 1 79 ? 7.736 -6.201 -9.606 1.00 95.88 79 PRO A CA 1
ATOM 612 C C . PRO A 1 79 ? 8.118 -5.518 -8.286 1.00 95.88 79 PRO A C 1
ATOM 614 O O . PRO A 1 79 ? 7.397 -5.641 -7.301 1.00 95.88 79 PRO A O 1
ATOM 617 N N . ALA A 1 80 ? 9.208 -4.744 -8.273 1.00 95.88 80 ALA A N 1
ATOM 618 C CA . ALA A 1 80 ? 9.664 -4.042 -7.072 1.00 95.88 80 ALA A CA 1
ATOM 619 C C . ALA A 1 80 ? 8.689 -2.935 -6.640 1.00 95.88 80 ALA A C 1
ATOM 621 O O . ALA A 1 80 ? 8.473 -2.719 -5.449 1.00 95.88 80 ALA A O 1
ATOM 622 N N . LEU A 1 81 ? 8.063 -2.260 -7.607 1.00 95.81 81 LEU A N 1
ATOM 623 C CA . LEU A 1 81 ? 6.980 -1.317 -7.338 1.00 95.81 81 LEU A CA 1
ATOM 624 C C . LEU A 1 81 ? 5.741 -2.007 -6.764 1.00 95.81 81 LEU A C 1
ATOM 626 O O . LEU A 1 81 ? 5.163 -1.497 -5.807 1.00 95.81 81 LEU A O 1
ATOM 630 N N . GLY A 1 82 ? 5.387 -3.183 -7.282 1.00 95.69 82 GLY A N 1
ATOM 631 C CA . GLY A 1 82 ? 4.333 -4.022 -6.719 1.00 95.69 82 GLY A CA 1
ATOM 632 C C . GLY A 1 82 ? 4.599 -4.374 -5.257 1.00 95.69 82 GLY A C 1
ATOM 633 O O . GLY A 1 82 ? 3.695 -4.261 -4.437 1.00 95.69 82 GLY A O 1
ATOM 634 N N . THR A 1 83 ? 5.846 -4.706 -4.901 1.00 97.69 83 THR A N 1
ATOM 635 C CA . THR A 1 83 ? 6.239 -4.942 -3.502 1.00 97.69 83 THR A CA 1
ATOM 636 C C . THR A 1 83 ? 6.069 -3.691 -2.635 1.00 97.69 83 THR A C 1
ATOM 638 O O . THR A 1 83 ? 5.481 -3.784 -1.565 1.00 97.69 83 THR A O 1
ATOM 641 N N . ILE A 1 84 ? 6.516 -2.513 -3.091 1.00 97.00 84 ILE A N 1
ATOM 642 C CA . ILE A 1 84 ? 6.321 -1.246 -2.354 1.00 97.00 84 ILE A CA 1
ATOM 643 C C . ILE A 1 84 ? 4.835 -0.974 -2.109 1.00 97.00 84 ILE A C 1
ATOM 645 O O . ILE A 1 84 ? 4.448 -0.608 -1.000 1.00 97.00 84 ILE A O 1
ATOM 649 N N . TYR A 1 85 ? 4.009 -1.141 -3.143 1.00 96.31 85 TYR A N 1
ATOM 650 C CA . TYR A 1 85 ? 2.570 -0.936 -3.031 1.00 96.31 85 TYR A CA 1
ATOM 651 C C . TYR A 1 85 ? 1.926 -1.952 -2.080 1.00 96.31 85 TYR A C 1
ATOM 653 O O . TYR A 1 85 ? 1.116 -1.563 -1.245 1.00 96.31 85 TYR A O 1
ATOM 661 N N . GLY A 1 86 ? 2.341 -3.221 -2.145 1.00 95.62 86 GLY A N 1
ATOM 662 C CA . GLY A 1 86 ? 1.909 -4.269 -1.220 1.00 95.62 86 GLY A CA 1
ATOM 663 C C . GLY A 1 86 ? 2.190 -3.905 0.236 1.00 95.62 86 GLY A C 1
ATOM 664 O O . GLY A 1 86 ? 1.260 -3.837 1.029 1.00 95.62 86 GLY A O 1
ATOM 665 N N . VAL A 1 87 ? 3.431 -3.523 0.558 1.00 96.44 87 VAL A N 1
ATOM 666 C CA . VAL A 1 87 ? 3.808 -3.088 1.918 1.00 96.44 87 VAL A CA 1
ATOM 667 C C . VAL A 1 87 ? 3.004 -1.858 2.365 1.00 96.44 87 VAL A C 1
ATOM 669 O O . VAL A 1 87 ? 2.638 -1.738 3.535 1.00 96.44 87 VAL A O 1
ATOM 672 N N . ALA A 1 88 ? 2.682 -0.946 1.441 1.00 95.00 88 ALA A N 1
ATOM 673 C CA . ALA A 1 88 ? 1.823 0.197 1.737 1.00 95.00 88 ALA A CA 1
ATOM 674 C C . ALA A 1 88 ? 0.393 -0.221 2.106 1.00 95.00 88 ALA A C 1
ATOM 676 O O . ALA A 1 88 ? -0.214 0.389 2.987 1.00 95.00 88 ALA A O 1
ATOM 677 N N . CYS A 1 89 ? -0.159 -1.233 1.438 1.00 95.38 89 CYS A N 1
ATOM 678 C CA . CYS A 1 89 ? -1.455 -1.804 1.792 1.00 95.38 89 CYS A CA 1
ATOM 679 C C . CYS A 1 89 ? -1.377 -2.537 3.134 1.00 95.38 89 CYS A C 1
ATOM 681 O O . CYS A 1 89 ? -2.189 -2.277 4.022 1.00 95.38 89 CYS A O 1
ATOM 683 N N . ASP A 1 90 ? -0.362 -3.378 3.320 1.00 94.12 90 ASP A N 1
ATOM 684 C CA . ASP A 1 90 ? -0.176 -4.189 4.524 1.00 94.12 90 ASP A CA 1
ATOM 685 C C . ASP A 1 90 ? -0.071 -3.345 5.798 1.00 94.12 90 ASP A C 1
ATOM 687 O O . ASP A 1 90 ? -0.514 -3.777 6.863 1.00 94.12 90 ASP A O 1
ATOM 691 N N . SER A 1 91 ? 0.430 -2.107 5.703 1.00 92.31 91 SER A N 1
ATOM 692 C CA . SER A 1 91 ? 0.503 -1.212 6.861 1.00 92.31 91 SER A CA 1
ATOM 693 C C . SER A 1 91 ? -0.868 -0.789 7.404 1.00 92.31 91 SER A C 1
ATOM 695 O O . SER A 1 91 ? -0.978 -0.462 8.589 1.00 92.31 91 SER A O 1
ATOM 697 N N . VAL A 1 92 ? -1.918 -0.805 6.576 1.00 93.44 92 VAL A N 1
ATOM 698 C CA . VAL A 1 92 ? -3.276 -0.374 6.951 1.00 93.44 92 VAL A CA 1
ATOM 699 C C . VAL A 1 92 ? -4.292 -1.515 6.979 1.00 93.44 92 VAL A C 1
ATOM 701 O O . VAL A 1 92 ? -5.303 -1.400 7.674 1.00 93.44 92 VAL A O 1
ATOM 704 N N . THR A 1 93 ? -4.014 -2.630 6.294 1.00 93.69 93 THR A N 1
ATOM 705 C CA . THR A 1 93 ? -4.878 -3.821 6.229 1.00 93.69 93 THR A CA 1
ATOM 706 C C . THR A 1 93 ? -5.426 -4.261 7.595 1.00 93.69 93 THR A C 1
ATOM 708 O O . THR A 1 93 ? -6.637 -4.459 7.690 1.00 93.69 93 THR A O 1
ATOM 711 N N . PRO A 1 94 ? -4.629 -4.357 8.682 1.00 91.56 94 PRO A N 1
ATOM 712 C CA . PRO A 1 94 ? -5.139 -4.832 9.970 1.00 91.56 94 PRO A CA 1
ATOM 713 C C . PRO A 1 94 ? -6.243 -3.955 10.571 1.00 91.56 94 PRO A C 1
ATOM 715 O O . PRO A 1 94 ? -7.143 -4.470 11.231 1.00 91.56 94 PRO A O 1
ATOM 718 N N . LEU A 1 95 ? -6.181 -2.637 10.355 1.00 92.31 95 LEU A N 1
ATOM 719 C CA . LEU A 1 95 ? -7.209 -1.720 10.837 1.00 92.31 95 LEU A CA 1
ATOM 720 C C . LEU A 1 95 ? -8.495 -1.873 10.030 1.00 92.31 95 LEU A C 1
ATOM 722 O O . LEU A 1 95 ? -9.568 -2.007 10.610 1.00 92.31 95 LEU A O 1
ATOM 726 N N . PHE A 1 96 ? -8.387 -1.877 8.701 1.00 92.12 96 PHE A N 1
ATOM 727 C CA . PHE A 1 96 ? -9.554 -2.037 7.837 1.00 92.12 96 PHE A CA 1
ATOM 728 C C . PHE A 1 96 ? -10.230 -3.393 8.046 1.00 92.12 96 PHE A C 1
ATOM 730 O O . PHE A 1 96 ? -11.455 -3.448 8.083 1.00 92.12 96 PHE A O 1
ATOM 737 N N . GLN A 1 97 ? -9.461 -4.461 8.278 1.00 92.62 97 GLN A N 1
ATOM 738 C CA . GLN A 1 97 ? -10.025 -5.759 8.641 1.00 92.62 97 GLN A CA 1
ATOM 739 C C . GLN A 1 97 ? -10.790 -5.689 9.968 1.00 92.62 97 GLN A C 1
ATOM 741 O O . GLN A 1 97 ? -11.928 -6.133 10.032 1.00 92.62 97 GLN A O 1
ATOM 746 N N . ALA A 1 98 ? -10.232 -5.049 11.001 1.00 91.88 98 ALA A N 1
ATOM 747 C CA . ALA A 1 98 ? -10.941 -4.868 12.270 1.00 91.88 98 ALA A CA 1
ATOM 748 C C . ALA A 1 98 ? -12.237 -4.046 12.116 1.00 91.88 98 ALA A C 1
ATOM 750 O O . ALA A 1 98 ? -13.219 -4.299 12.815 1.00 91.88 98 ALA A O 1
ATOM 751 N N . MET A 1 99 ? -12.263 -3.074 11.196 1.00 92.12 99 MET A N 1
ATOM 752 C CA . MET A 1 99 ? -13.483 -2.331 10.862 1.00 92.12 99 MET A CA 1
ATOM 753 C C . MET A 1 99 ? -14.520 -3.221 10.169 1.00 92.12 99 MET A C 1
ATOM 755 O O . MET A 1 99 ? -15.699 -3.135 10.508 1.00 92.12 99 MET A O 1
ATOM 759 N N . LEU A 1 100 ? -14.100 -4.076 9.231 1.00 92.81 100 LEU A N 1
ATOM 760 C CA . LEU A 1 100 ? -14.984 -5.038 8.564 1.00 92.81 100 LEU A CA 1
ATOM 761 C C . LEU A 1 100 ? -15.576 -6.034 9.565 1.00 92.81 100 LEU A C 1
ATOM 763 O O . LEU A 1 100 ? -16.795 -6.160 9.633 1.00 92.81 100 LEU A O 1
ATOM 767 N N . ASP A 1 101 ? -14.739 -6.643 10.406 1.00 93.06 101 ASP A N 1
ATOM 768 C CA . ASP A 1 101 ? -15.172 -7.594 11.437 1.00 93.06 101 ASP A CA 1
ATOM 769 C C . ASP A 1 101 ? -16.197 -6.952 12.394 1.00 93.06 101 ASP A C 1
ATOM 771 O O . ASP A 1 101 ? -17.178 -7.571 12.814 1.00 93.06 101 ASP A O 1
ATOM 775 N N . HIS A 1 102 ? -16.005 -5.672 12.728 1.00 91.94 102 HIS A N 1
ATOM 776 C CA . HIS A 1 102 ? -16.951 -4.931 13.554 1.00 91.94 102 HIS A CA 1
ATOM 777 C C . HIS A 1 102 ? -18.284 -4.671 12.846 1.0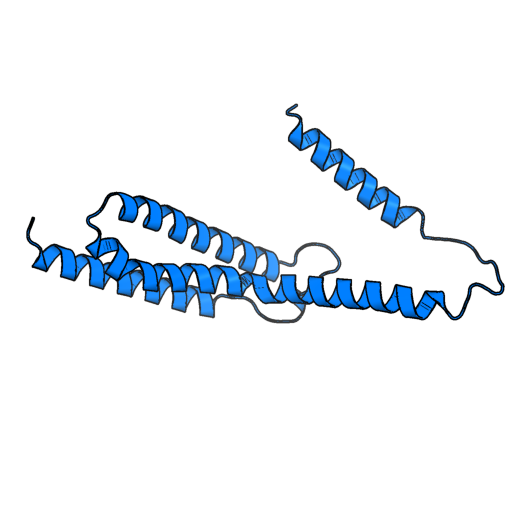0 91.94 102 HIS A C 1
ATOM 779 O O . HIS A 1 102 ? -19.337 -4.838 13.461 1.00 91.94 102 HIS A O 1
ATOM 785 N N . LEU A 1 103 ? -18.260 -4.298 11.563 1.00 91.50 103 LEU A N 1
ATOM 786 C CA . LEU A 1 103 ? -19.476 -4.126 10.766 1.00 91.50 103 LEU A CA 1
ATOM 787 C C . LEU A 1 103 ? -20.258 -5.440 10.652 1.00 91.50 103 LEU A C 1
ATOM 789 O O . LEU A 1 103 ? -21.474 -5.441 10.842 1.00 91.50 103 LEU A O 1
ATOM 793 N N . GLU A 1 104 ? -19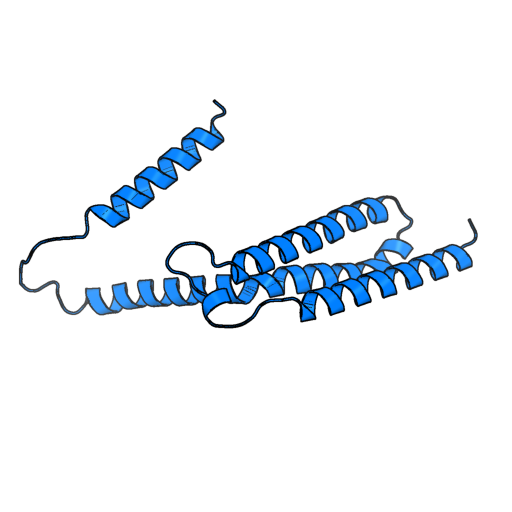.572 -6.557 10.411 1.00 92.44 104 GLU A N 1
ATOM 794 C CA . GLU A 1 104 ? -20.181 -7.891 10.373 1.00 92.44 104 GLU A CA 1
ATOM 795 C C . GLU A 1 104 ? -20.818 -8.269 11.716 1.00 92.44 104 GLU A C 1
ATOM 797 O O . GLU A 1 104 ? -21.943 -8.781 11.754 1.00 92.44 104 GLU A O 1
ATOM 802 N N . SER A 1 105 ? -20.148 -7.956 12.831 1.00 89.88 105 SER A N 1
ATOM 803 C CA . SER A 1 105 ? -20.704 -8.156 14.173 1.00 89.88 105 SER A CA 1
ATOM 804 C C . SER A 1 105 ? -21.964 -7.319 14.401 1.00 89.88 105 SER A C 1
ATOM 806 O O . SER A 1 105 ? -22.961 -7.844 14.895 1.00 89.88 105 SER A O 1
ATOM 808 N N . CYS A 1 106 ? -21.963 -6.045 14.002 1.00 86.31 106 CYS A N 1
ATOM 809 C CA . CYS A 1 106 ? -23.130 -5.171 14.113 1.00 86.31 106 CYS A CA 1
ATOM 810 C C . CYS A 1 106 ? -24.318 -5.691 13.291 1.00 86.31 106 CYS A C 1
ATOM 812 O O . CYS A 1 106 ? -25.443 -5.719 13.787 1.00 86.31 106 CYS A O 1
ATOM 814 N N . ILE A 1 107 ? -24.081 -6.149 12.059 1.00 88.75 107 ILE A N 1
ATOM 815 C CA . ILE A 1 107 ? -25.130 -6.728 11.203 1.00 88.75 107 ILE A CA 1
ATOM 816 C C . ILE A 1 107 ? -25.692 -8.011 11.826 1.00 88.75 107 ILE A C 1
ATOM 818 O O . ILE A 1 107 ? -26.909 -8.190 11.882 1.00 88.75 107 ILE A O 1
ATOM 822 N N . SER A 1 108 ? -24.823 -8.878 12.345 1.00 86.69 108 SER A N 1
ATOM 823 C CA . SER A 1 108 ? -25.238 -10.113 13.020 1.00 86.69 108 SER A CA 1
ATOM 824 C C . SER A 1 108 ? -26.083 -9.817 14.263 1.00 86.69 108 SER A C 1
ATOM 826 O O . SER A 1 108 ? -27.130 -10.429 14.457 1.00 86.69 108 SER A O 1
ATOM 828 N N . GLN A 1 109 ? -25.703 -8.805 15.050 1.00 83.94 109 GLN A N 1
ATOM 829 C CA . GLN A 1 109 ? -26.478 -8.359 16.209 1.00 83.94 109 GLN A CA 1
ATOM 830 C C . GLN A 1 109 ? -27.864 -7.834 15.828 1.00 83.94 109 GLN A C 1
ATOM 832 O O . GLN A 1 109 ? -28.816 -8.079 16.564 1.00 83.94 109 GLN A O 1
ATOM 837 N N . ILE A 1 110 ? -28.013 -7.152 14.686 1.00 80.88 110 ILE A N 1
ATOM 838 C CA . ILE A 1 110 ? -29.337 -6.742 14.193 1.00 80.88 110 ILE A CA 1
ATOM 839 C C . ILE A 1 110 ? -30.197 -7.979 13.934 1.00 80.88 110 ILE A C 1
ATOM 841 O O . ILE A 1 110 ? -31.364 -7.993 14.307 1.00 80.88 110 ILE A O 1
ATOM 845 N N . HIS A 1 111 ? -29.642 -9.031 13.332 1.00 70.69 111 HIS A N 1
ATOM 846 C CA . HIS A 1 111 ? -30.392 -10.262 13.081 1.00 70.69 111 HIS A CA 1
ATOM 847 C C . HIS A 1 111 ? -30.767 -10.997 14.379 1.00 70.69 111 HIS A C 1
ATOM 849 O O . HIS A 1 111 ? -31.901 -11.458 14.493 1.00 70.69 111 HIS A O 1
ATOM 855 N N . ASP A 1 112 ? -29.876 -11.038 15.372 1.00 66.19 112 ASP A N 1
ATOM 856 C CA . ASP A 1 112 ? -30.133 -11.691 16.663 1.00 66.19 112 ASP A CA 1
ATOM 857 C C . ASP A 1 112 ? -31.128 -10.907 17.539 1.00 66.19 112 ASP A C 1
ATOM 859 O O . ASP A 1 112 ? -32.000 -11.491 18.187 1.00 66.19 112 ASP A O 1
ATOM 863 N N . GLN A 1 113 ? -31.047 -9.572 17.541 1.00 58.00 113 GLN A N 1
ATOM 864 C CA . GLN A 1 113 ? -31.957 -8.715 18.309 1.00 58.00 113 GLN A CA 1
ATOM 865 C C . GLN A 1 113 ? -33.355 -8.616 17.678 1.00 58.00 113 GLN A C 1
ATOM 867 O O . GLN A 1 113 ? -34.327 -8.351 18.385 1.00 58.00 113 GLN A O 1
ATOM 872 N N . ASN A 1 114 ? -33.499 -8.885 16.377 1.00 52.09 114 ASN A N 1
ATOM 873 C CA . ASN A 1 114 ? -34.770 -8.732 15.664 1.00 52.09 114 ASN A CA 1
ATOM 874 C C . ASN A 1 114 ? -35.696 -9.969 15.715 1.00 52.09 114 ASN A C 1
ATOM 876 O O . ASN A 1 114 ? -36.734 -9.975 15.059 1.00 52.09 114 ASN A O 1
ATOM 880 N N . PHE A 1 115 ? -35.382 -10.993 16.522 1.00 49.47 115 PHE A N 1
ATOM 881 C CA . PHE A 1 115 ? -36.285 -12.137 16.751 1.00 49.47 115 PHE A CA 1
ATOM 882 C C . PHE A 1 115 ? -36.648 -12.403 18.224 1.00 49.47 115 PHE A C 1
ATOM 884 O O . PHE A 1 115 ? -37.450 -13.297 18.489 1.00 49.47 115 PHE A O 1
ATOM 891 N N . GLY A 1 116 ? -36.127 -11.623 19.183 1.00 47.56 116 GLY A N 1
ATOM 892 C CA . GLY A 1 116 ? -36.355 -11.860 20.618 1.00 47.56 116 GLY A CA 1
ATOM 893 C C . GLY A 1 116 ? -37.211 -10.831 21.367 1.00 47.56 116 GLY A C 1
ATOM 894 O O . GLY A 1 116 ? -37.837 -11.189 22.361 1.00 47.56 116 GLY A O 1
ATOM 895 N N . THR A 1 117 ? -37.250 -9.561 20.945 1.00 43.84 117 THR A N 1
ATOM 896 C CA . THR A 1 117 ? -37.665 -8.462 21.850 1.00 43.84 117 THR A CA 1
ATOM 897 C C . THR A 1 117 ? -38.524 -7.368 21.203 1.00 43.84 117 THR A C 1
ATOM 899 O O . THR A 1 117 ? -38.507 -6.219 21.632 1.00 43.84 117 THR A O 1
ATOM 902 N N . LEU A 1 118 ? -39.376 -7.719 20.233 1.00 45.44 118 LEU A N 1
ATOM 903 C CA . LEU A 1 118 ? -40.554 -6.894 19.887 1.00 45.44 118 LEU A CA 1
ATOM 904 C C . LEU A 1 118 ? -41.767 -7.163 20.798 1.00 45.44 118 LEU A C 1
ATOM 906 O O . LEU A 1 118 ? -42.869 -6.691 20.525 1.00 45.44 118 LEU A O 1
ATOM 910 N N . SER A 1 119 ? -41.581 -7.892 21.901 1.00 43.28 119 SER A N 1
ATOM 911 C CA . SER A 1 119 ? -42.596 -8.050 22.938 1.00 43.28 119 SER A CA 1
ATOM 912 C C . SER A 1 119 ? -42.086 -7.467 24.250 1.00 43.28 119 SER A C 1
ATOM 914 O O . SER A 1 119 ? -41.352 -8.131 24.969 1.00 43.28 119 SER A O 1
ATOM 916 N N . MET A 1 120 ? -42.548 -6.245 24.539 1.00 45.59 120 MET A N 1
ATOM 917 C CA . MET A 1 120 ? -42.629 -5.627 25.870 1.00 45.59 120 MET A CA 1
ATOM 918 C C . MET A 1 120 ? -41.284 -5.361 26.569 1.00 45.59 120 MET A C 1
ATOM 920 O O . MET A 1 120 ? -40.711 -6.241 27.193 1.00 45.59 120 MET A O 1
ATOM 924 N N . ASP A 1 121 ? -40.808 -4.118 26.589 1.00 36.41 121 ASP A N 1
ATOM 925 C CA . ASP A 1 121 ? -41.210 -3.126 27.597 1.00 36.41 121 ASP A CA 1
ATOM 926 C C . ASP A 1 121 ? -40.310 -1.878 27.501 1.00 36.41 121 ASP A C 1
ATOM 928 O O . ASP A 1 121 ? -39.163 -1.926 27.057 1.00 36.41 121 ASP A O 1
ATOM 932 N N . ALA A 1 122 ? -40.868 -0.733 27.865 1.00 47.47 122 ALA A N 1
ATOM 933 C CA . ALA A 1 122 ? -40.254 0.579 27.758 1.00 47.47 122 ALA A CA 1
ATOM 934 C C . ALA A 1 122 ? -39.213 0.847 28.864 1.00 47.47 122 ALA A C 1
ATOM 936 O O . ALA A 1 122 ? -39.504 0.642 30.035 1.00 47.47 122 ALA A O 1
ATOM 937 N N . ALA A 1 123 ? -38.055 1.416 28.506 1.00 38.69 123 ALA A N 1
ATOM 938 C CA . ALA A 1 123 ? -37.255 2.343 29.331 1.00 38.69 123 ALA A CA 1
ATOM 939 C C . ALA A 1 123 ? -36.045 2.812 28.495 1.00 38.69 123 ALA A C 1
ATOM 941 O O . ALA A 1 123 ? -35.107 2.062 28.266 1.00 38.69 123 ALA A O 1
ATOM 942 N N . MET A 1 124 ? -36.148 3.930 27.781 1.00 47.94 124 MET A N 1
ATOM 943 C CA . MET A 1 124 ? -35.809 5.272 28.270 1.00 47.94 124 MET A CA 1
ATOM 944 C C . MET A 1 124 ? -34.285 5.494 28.365 1.00 47.94 124 MET A C 1
ATOM 946 O O . MET A 1 124 ? -33.633 5.057 29.304 1.00 47.94 124 MET A O 1
ATOM 950 N N . ASP A 1 125 ? -33.806 6.279 27.392 1.00 44.59 125 ASP A N 1
ATOM 951 C CA . ASP A 1 125 ? -32.642 7.176 27.425 1.00 44.59 125 ASP A CA 1
ATOM 952 C C . ASP A 1 125 ? -31.309 6.720 26.779 1.00 44.59 125 ASP A C 1
ATOM 954 O O . ASP A 1 125 ? -30.755 5.669 27.081 1.00 44.59 125 ASP A O 1
ATOM 958 N N . ASN A 1 126 ? -30.762 7.612 25.937 1.00 46.53 126 ASN A N 1
ATOM 959 C CA . ASN A 1 126 ? -29.399 7.633 25.364 1.00 46.53 126 ASN A CA 1
ATOM 960 C C . ASN A 1 126 ? -29.074 6.974 24.004 1.00 46.53 126 ASN A C 1
ATOM 962 O O . ASN A 1 126 ? -27.973 6.470 23.794 1.00 46.53 126 ASN A O 1
ATOM 966 N N . THR A 1 127 ? -29.931 7.131 22.993 1.00 50.28 127 THR A N 1
ATOM 967 C CA . THR A 1 127 ? -29.503 7.058 21.571 1.00 50.28 127 THR A CA 1
ATOM 968 C C . THR A 1 127 ? -29.841 8.274 20.674 1.00 50.28 127 THR A C 1
ATOM 970 O O . THR A 1 127 ? -29.846 8.118 19.456 1.00 50.28 127 THR A O 1
ATOM 973 N N . PRO A 1 128 ? -30.059 9.519 21.165 1.00 45.66 128 PRO A N 1
ATOM 974 C CA . PRO A 1 128 ? -30.088 10.677 20.258 1.00 45.66 128 PRO A CA 1
ATOM 975 C C . PRO A 1 128 ? -28.691 11.125 19.788 1.00 45.66 128 PRO A C 1
ATOM 977 O O . PRO A 1 128 ? -28.566 11.732 18.730 1.00 45.66 128 PRO A O 1
ATOM 980 N N . GLY A 1 129 ? -27.632 10.849 20.561 1.00 53.03 129 GLY A N 1
ATOM 981 C CA . GLY A 1 129 ? -26.312 11.466 20.357 1.00 53.03 129 GLY A CA 1
ATOM 982 C C . GLY A 1 129 ? -25.510 10.916 19.175 1.00 53.03 129 GLY A C 1
ATOM 983 O O . GLY A 1 129 ? -24.865 11.682 18.465 1.00 53.03 129 GLY A O 1
ATOM 984 N N . PHE A 1 130 ? -25.571 9.606 18.926 1.00 55.84 130 PHE A N 1
ATOM 985 C CA . PHE A 1 130 ? -24.731 8.969 17.903 1.00 55.84 130 PHE A CA 1
ATOM 986 C C . PHE A 1 130 ? -25.164 9.352 16.480 1.00 55.84 130 PHE A C 1
ATOM 988 O O . PHE A 1 130 ? -24.333 9.670 15.632 1.00 55.84 130 PHE A O 1
ATOM 995 N N . TYR A 1 131 ? -26.478 9.416 16.246 1.00 55.38 131 TYR A N 1
ATOM 996 C CA . TYR A 1 131 ? -27.040 9.865 14.973 1.00 55.38 131 TYR A CA 1
ATOM 997 C C . TYR A 1 131 ? -26.851 11.368 14.749 1.00 55.38 131 TYR A C 1
ATOM 999 O O . TYR A 1 131 ? -26.595 11.780 13.618 1.00 55.38 131 TYR A O 1
ATOM 1007 N N . LEU A 1 132 ? -26.902 12.185 15.810 1.00 64.38 132 LEU A N 1
ATOM 1008 C CA . LEU A 1 132 ? -26.623 13.619 15.707 1.00 64.38 132 LEU A CA 1
ATOM 1009 C C . LEU A 1 132 ? -25.158 13.875 15.315 1.00 64.38 132 LEU A C 1
ATOM 1011 O O . LEU A 1 132 ? -24.894 14.720 14.464 1.00 64.38 132 LEU A O 1
ATOM 1015 N N . LEU A 1 133 ? -24.213 13.116 15.885 1.00 62.22 133 LEU A N 1
ATOM 1016 C CA . LEU A 1 133 ? -22.785 13.258 15.586 1.00 62.22 133 LEU A CA 1
ATOM 1017 C C . LEU A 1 133 ? -22.453 12.853 14.140 1.00 62.22 133 LEU A C 1
ATOM 1019 O O . LEU A 1 133 ? -21.695 13.544 13.460 1.00 62.22 133 LEU A O 1
ATOM 1023 N N . LEU A 1 134 ? -23.065 11.770 13.647 1.00 68.50 134 LEU A N 1
ATOM 1024 C CA . LEU A 1 134 ? -22.927 11.333 12.254 1.00 68.50 134 LEU A CA 1
ATOM 1025 C C . LEU A 1 134 ? -23.544 12.346 11.281 1.00 68.50 134 LEU A C 1
ATOM 1027 O O . LEU A 1 134 ? -22.940 12.660 10.257 1.00 68.50 134 LEU A O 1
ATOM 1031 N N . ALA A 1 135 ? -24.711 12.906 11.617 1.00 66.62 135 ALA A N 1
ATOM 1032 C CA . ALA A 1 135 ? -25.355 13.935 10.806 1.00 66.62 135 ALA A CA 1
ATOM 1033 C C . ALA A 1 135 ? -24.518 15.225 10.732 1.00 66.62 135 ALA A C 1
ATOM 1035 O O . ALA A 1 135 ? -24.394 15.807 9.656 1.00 66.62 135 ALA A O 1
ATOM 1036 N N . LEU A 1 136 ? -23.896 15.641 11.841 1.00 70.50 136 LEU A N 1
ATOM 1037 C CA . LEU A 1 136 ? -23.003 16.804 11.873 1.00 70.50 136 LEU A CA 1
ATOM 1038 C C . LEU A 1 136 ? -21.722 16.568 11.059 1.00 70.50 136 LEU A C 1
ATOM 1040 O O . LEU A 1 136 ? -21.338 17.428 10.271 1.00 70.50 136 LEU A O 1
ATOM 1044 N N . SER A 1 137 ? -21.114 15.383 11.166 1.00 67.38 137 SER A N 1
ATOM 1045 C CA . SER A 1 137 ? -19.900 15.049 10.408 1.00 67.38 137 SER A CA 1
ATOM 1046 C C . SER A 1 137 ? -20.160 14.953 8.895 1.00 67.38 137 SER A C 1
ATOM 1048 O O . SER A 1 137 ? -19.352 15.411 8.085 1.00 67.38 137 SER A O 1
ATOM 1050 N N . LEU A 1 138 ? -21.331 14.445 8.495 1.00 71.38 138 LEU A N 1
ATOM 1051 C CA . LEU A 1 138 ? -21.761 14.427 7.093 1.00 71.38 138 LEU A CA 1
ATOM 1052 C C . LEU A 1 138 ? -22.086 15.832 6.558 1.00 71.38 138 LEU A C 1
ATOM 1054 O O . LEU A 1 138 ? -21.835 16.109 5.384 1.00 71.38 138 LEU A O 1
ATOM 1058 N N . GLN A 1 139 ? -22.607 16.729 7.401 1.00 69.25 139 GLN A N 1
ATOM 1059 C CA . GLN A 1 139 ? -22.847 18.127 7.037 1.00 69.25 139 GLN A CA 1
ATOM 1060 C C . GLN A 1 139 ? -21.519 18.867 6.791 1.00 69.25 139 GLN A C 1
ATOM 1062 O O . GLN A 1 139 ? -21.390 19.543 5.772 1.00 69.25 139 GLN A O 1
ATOM 1067 N N . GLU A 1 140 ? -20.508 18.693 7.652 1.00 67.88 140 GLU A N 1
ATOM 1068 C CA . GLU A 1 140 ? -19.180 19.310 7.476 1.00 67.88 140 GLU A CA 1
ATOM 1069 C C . GLU A 1 140 ? -18.464 18.818 6.209 1.00 67.88 140 GLU A C 1
ATOM 1071 O O . GLU A 1 140 ? -17.937 19.624 5.440 1.00 67.88 140 GLU A O 1
ATOM 1076 N N . GLN A 1 141 ? -18.520 17.513 5.927 1.00 64.38 141 GLN A N 1
ATOM 1077 C CA . GLN A 1 141 ? -17.976 16.925 4.694 1.00 64.38 141 GLN A CA 1
ATOM 1078 C C . GLN A 1 141 ? -18.647 17.502 3.435 1.00 64.38 141 GLN A C 1
ATOM 1080 O O . GLN A 1 141 ? -17.996 17.725 2.413 1.00 64.38 141 GLN A O 1
ATOM 1085 N N . LYS A 1 142 ? -19.952 17.796 3.511 1.00 63.19 142 LYS A N 1
ATOM 1086 C CA . LYS A 1 142 ? -20.716 18.373 2.399 1.00 63.19 142 LYS A CA 1
ATOM 1087 C C . LYS A 1 142 ? -20.407 19.855 2.175 1.00 63.19 142 LYS A C 1
ATOM 1089 O O . LYS A 1 142 ? -20.378 20.279 1.022 1.00 63.19 142 LYS A O 1
ATOM 1094 N N . LEU A 1 143 ? -20.138 20.619 3.239 1.00 60.97 143 LEU A N 1
ATOM 1095 C CA . LEU A 1 143 ? -19.676 22.007 3.123 1.00 60.97 143 LEU A CA 1
ATOM 1096 C C . LEU A 1 143 ? -18.260 22.086 2.531 1.00 60.97 143 LEU A C 1
ATOM 1098 O O . LEU A 1 143 ? -18.017 22.920 1.663 1.00 60.97 143 LEU A O 1
ATOM 1102 N N . TYR A 1 144 ? -17.357 21.179 2.914 1.00 60.59 144 TYR A N 1
ATOM 1103 C CA . TYR A 1 144 ? -15.992 21.149 2.374 1.00 60.59 144 TYR A CA 1
ATOM 1104 C C . TYR A 1 144 ? -15.956 20.813 0.872 1.00 60.59 144 TYR A C 1
ATOM 1106 O O . TYR A 1 144 ? -15.175 21.383 0.113 1.00 60.59 144 TYR A O 1
ATOM 1114 N N . ALA A 1 145 ? -16.858 19.942 0.409 1.00 58.78 145 ALA A N 1
ATOM 1115 C CA . ALA A 1 145 ? -16.980 19.585 -1.005 1.00 58.78 145 ALA A CA 1
ATOM 1116 C C . ALA A 1 145 ? -17.591 20.692 -1.892 1.00 58.78 145 ALA A C 1
ATOM 1118 O O . ALA A 1 145 ? -17.538 20.582 -3.116 1.00 58.78 145 ALA A O 1
ATOM 1119 N N . GLN A 1 146 ? -18.179 21.744 -1.305 1.00 51.66 146 GLN A N 1
ATOM 1120 C CA . GLN A 1 146 ? -18.839 22.833 -2.039 1.00 51.66 146 GLN A CA 1
ATOM 1121 C C . GLN A 1 146 ? -18.008 24.120 -2.151 1.00 51.66 146 GLN A C 1
ATOM 1123 O O . GLN A 1 146 ? -18.463 25.052 -2.808 1.00 51.66 146 GLN A O 1
ATOM 1128 N N . GLY A 1 147 ? -16.784 24.149 -1.611 1.00 57.09 147 GLY A N 1
ATOM 1129 C CA . GLY A 1 147 ? -15.816 25.218 -1.866 1.00 57.09 147 GLY A CA 1
ATOM 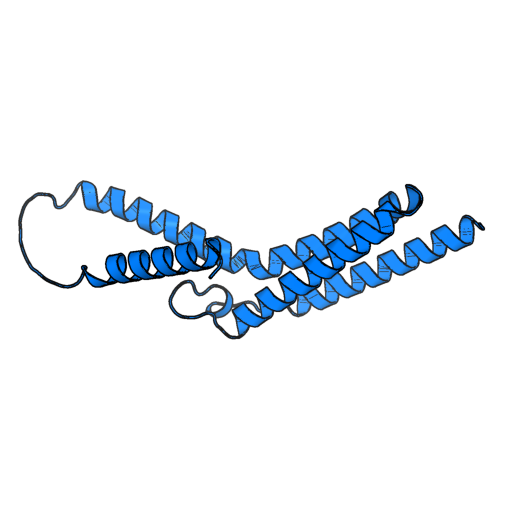1130 C C . GLY A 1 147 ? -16.279 26.602 -1.406 1.00 57.09 147 GLY A C 1
ATOM 1131 O O . GLY A 1 147 ? -16.594 27.458 -2.233 1.00 57.09 147 GLY A O 1
ATOM 1132 N N . LEU A 1 148 ? -16.265 26.818 -0.091 1.00 48.62 148 LEU A N 1
ATOM 1133 C CA . LEU A 1 148 ? -16.188 28.141 0.532 1.00 48.62 148 LEU A CA 1
ATOM 1134 C C . LEU A 1 148 ? -14.918 28.207 1.378 1.00 48.62 148 LEU A C 1
ATOM 1136 O O . LEU A 1 148 ? -14.734 27.290 2.209 1.00 48.62 148 LEU A O 1
#

InterPro domains:
  IPR019465 Conserved oligomeric Golgi complex subunit 5 [PTHR13228] (1-131)

Organism: NCBI:txid205694

Radius of gyration: 23.55 Å; chains: 1; bounding box: 67×40×55 Å

Sequence (148 aa):
MDARLTLFVLREISKVLLLLAERAEYQISTGPEARQITGPATPLQIKNFTLSQHLQEIHARVTSIIARLPTVASDILSPALGTIYGVACDSVTPLFQAMLDHLESCISQIHDQNFGTLSMDAAMDNTPGFYLLLALSLQEQKLYAQGL